Protein AF-A0A1I2EPB9-F1 (afdb_monomer)

Solvent-accessible surface area (backbone atoms only — not comparable to full-atom values): 4405 Å² total; per-residue (Å²): 112,48,40,30,33,48,71,87,52,87,55,96,85,44,42,85,32,38,41,72,43,93,71,89,86,54,56,82,54,53,66,35,79,25,31,38,55,28,48,74,44,79,54,96,92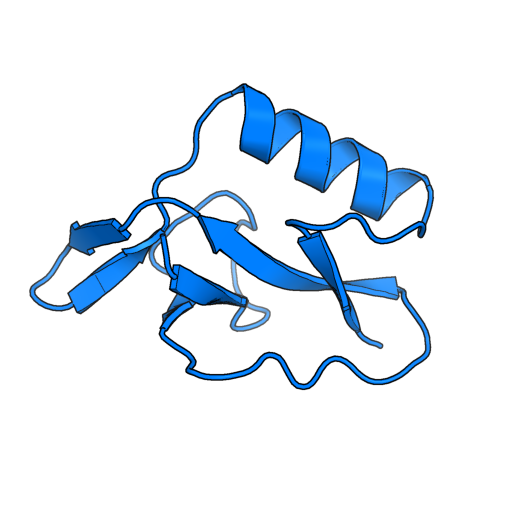,38,66,24,57,53,84,46,75,65,55,52,51,51,49,52,50,27,60,73,69,52,48,68,56,99,44,36,42,32,13,99

Sequence (76 aa):
MDWFKYTGSGSIYDPLNYMLIAIPNCPSPKLRLCAIYASRQILNSELKPVFTGMLQAEIATVIMTKQESVNVLLCP

pLDDT: mean 94.56, std 3.15, range [82.44, 97.94]

Structure (mmCIF, N/CA/C/O backbone):
data_AF-A0A1I2EPB9-F1
#
_entry.id   AF-A0A1I2EPB9-F1
#
loop_
_atom_site.group_PDB
_atom_site.id
_atom_site.type_symbol
_atom_site.label_atom_id
_atom_site.label_alt_id
_atom_site.label_comp_id
_atom_site.label_asym_id
_atom_site.label_entity_id
_atom_site.label_seq_id
_atom_site.pdbx_PDB_ins_code
_atom_site.Cartn_x
_atom_site.Cartn_y
_atom_site.Cartn_z
_atom_site.occupancy
_atom_site.B_iso_or_equiv
_atom_site.auth_seq_id
_atom_site.auth_comp_id
_atom_site.auth_asym_id
_atom_site.auth_atom_id
_atom_site.pdbx_PDB_model_num
ATOM 1 N N . MET A 1 1 ? -2.121 -9.281 -8.886 1.00 86.88 1 MET A N 1
ATOM 2 C CA . MET A 1 1 ? -2.125 -8.386 -7.717 1.00 86.88 1 MET A CA 1
ATOM 3 C C . MET A 1 1 ? -1.263 -9.043 -6.670 1.00 86.88 1 MET A C 1
ATOM 5 O O . MET A 1 1 ? -1.243 -10.268 -6.612 1.00 86.88 1 MET A O 1
ATOM 9 N N . ASP A 1 2 ? -0.540 -8.243 -5.906 1.00 96.62 2 ASP A N 1
ATOM 10 C CA . ASP A 1 2 ? 0.466 -8.709 -4.962 1.00 96.62 2 ASP A CA 1
ATOM 11 C C . ASP A 1 2 ? 0.409 -7.856 -3.685 1.00 96.62 2 ASP A C 1
ATOM 13 O O . ASP A 1 2 ? -0.136 -6.747 -3.694 1.00 96.62 2 ASP A O 1
ATOM 17 N N . TRP A 1 3 ? 0.949 -8.382 -2.583 1.00 97.44 3 TRP A N 1
ATOM 18 C CA . TRP A 1 3 ? 1.061 -7.642 -1.329 1.00 97.44 3 TRP A CA 1
ATOM 19 C C . TRP A 1 3 ? 2.319 -6.780 -1.312 1.00 97.44 3 TRP A C 1
ATOM 21 O O . TRP A 1 3 ? 3.422 -7.235 -1.614 1.00 97.44 3 TRP A O 1
ATOM 31 N N . PHE A 1 4 ? 2.153 -5.535 -0.885 1.00 97.81 4 PHE A N 1
ATOM 32 C CA . PHE A 1 4 ? 3.227 -4.565 -0.761 1.00 97.81 4 PHE A CA 1
ATOM 33 C C . PHE A 1 4 ? 3.234 -3.986 0.647 1.00 97.81 4 PHE A C 1
ATOM 35 O O . PHE A 1 4 ? 2.244 -3.408 1.088 1.00 97.81 4 PHE A O 1
ATOM 42 N N . LYS A 1 5 ? 4.352 -4.124 1.357 1.00 97.00 5 LYS A N 1
ATOM 43 C CA . LYS A 1 5 ? 4.546 -3.564 2.695 1.00 97.00 5 LYS A CA 1
ATOM 44 C C . LYS A 1 5 ? 5.031 -2.126 2.590 1.00 97.00 5 LYS A C 1
ATOM 46 O O . LYS A 1 5 ? 6.004 -1.871 1.884 1.00 97.00 5 LYS A O 1
ATOM 51 N N . TYR A 1 6 ? 4.393 -1.223 3.322 1.00 96.38 6 TYR A N 1
ATOM 52 C CA . TYR A 1 6 ? 4.851 0.148 3.483 1.00 96.38 6 TYR A CA 1
ATOM 53 C C . TYR A 1 6 ? 6.117 0.175 4.348 1.00 96.38 6 TYR A C 1
ATOM 55 O O . TYR A 1 6 ? 6.171 -0.441 5.415 1.00 96.38 6 TYR A O 1
ATOM 63 N N . THR A 1 7 ? 7.151 0.881 3.897 1.00 92.31 7 THR A N 1
ATOM 64 C CA . THR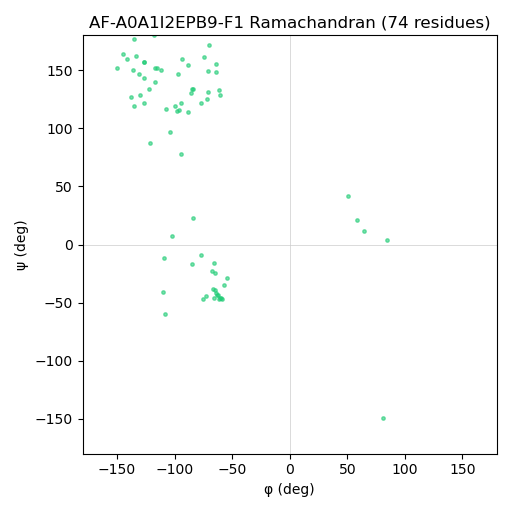 A 1 7 ? 8.448 0.945 4.591 1.00 92.31 7 THR A CA 1
ATOM 65 C C . THR A 1 7 ? 8.434 1.869 5.808 1.00 92.31 7 THR A C 1
ATOM 67 O O . THR A 1 7 ? 9.388 1.871 6.582 1.00 92.31 7 THR A O 1
ATOM 70 N N . GLY A 1 8 ? 7.360 2.641 6.009 1.00 82.44 8 GLY A N 1
ATOM 71 C CA . GLY A 1 8 ? 7.242 3.596 7.114 1.00 82.44 8 GLY A CA 1
ATOM 72 C C . GLY A 1 8 ? 7.873 4.962 6.831 1.00 82.44 8 GLY A C 1
ATOM 73 O O . GLY A 1 8 ? 7.872 5.818 7.712 1.00 82.44 8 GLY A O 1
ATOM 74 N N . SER A 1 9 ? 8.389 5.185 5.621 1.00 82.88 9 SER A N 1
ATOM 75 C CA . SER A 1 9 ? 9.042 6.428 5.204 1.00 82.88 9 SER A CA 1
ATOM 76 C C . SER A 1 9 ? 8.274 7.107 4.073 1.00 82.88 9 SER 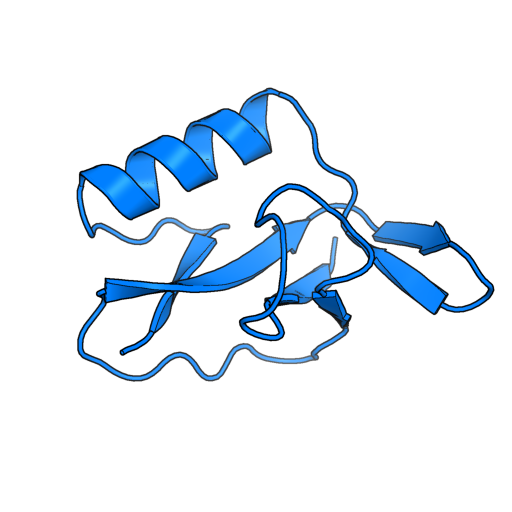A C 1
ATOM 78 O O . SER A 1 9 ? 7.845 6.436 3.144 1.00 82.88 9 SER A O 1
ATOM 80 N N . GLY A 1 10 ? 8.171 8.438 4.110 1.00 88.25 10 GLY A N 1
ATOM 81 C CA . GLY A 1 10 ? 7.669 9.233 2.987 1.00 88.25 10 GLY A CA 1
ATOM 82 C C . GLY A 1 10 ? 6.144 9.282 2.859 1.00 88.25 10 GLY A C 1
ATOM 83 O O . GLY A 1 10 ? 5.414 9.289 3.850 1.00 88.25 10 GLY A O 1
ATOM 84 N N . SER A 1 11 ? 5.672 9.409 1.618 1.00 93.06 11 SER A N 1
ATOM 85 C CA . SER A 1 11 ? 4.245 9.453 1.299 1.00 93.06 11 SER A CA 1
ATOM 86 C C . SER A 1 11 ? 3.683 8.038 1.186 1.00 93.06 11 SER A C 1
ATOM 88 O O . SER A 1 11 ? 4.235 7.200 0.472 1.00 93.06 11 SER A O 1
ATOM 90 N N . ILE A 1 12 ? 2.529 7.796 1.813 1.00 94.56 12 ILE A N 1
ATOM 91 C CA . ILE A 1 12 ? 1.789 6.529 1.696 1.00 94.56 12 ILE A CA 1
ATOM 92 C C . ILE A 1 12 ? 1.250 6.277 0.279 1.00 94.56 12 ILE A C 1
ATOM 94 O O . ILE A 1 12 ? 0.884 5.150 -0.032 1.00 94.56 12 ILE A O 1
ATOM 98 N N . TYR A 1 13 ? 1.206 7.295 -0.583 1.00 95.38 13 TYR A N 1
ATOM 99 C CA . TYR A 1 13 ? 0.766 7.170 -1.979 1.00 95.38 13 TYR A CA 1
ATOM 100 C C . TYR A 1 13 ? 1.924 7.133 -2.976 1.00 95.38 13 TYR A C 1
ATOM 102 O O . TYR A 1 13 ? 1.699 7.187 -4.183 1.00 95.38 13 TYR A O 1
ATOM 110 N N . ASP A 1 14 ? 3.159 7.066 -2.486 1.00 95.38 14 ASP A N 1
ATOM 111 C CA . ASP A 1 14 ? 4.342 6.934 -3.323 1.00 95.38 14 ASP A CA 1
ATOM 112 C C . ASP A 1 14 ? 4.742 5.450 -3.419 1.00 95.38 14 ASP A C 1
ATOM 114 O O . ASP A 1 14 ? 5.107 4.850 -2.402 1.00 95.38 14 ASP A O 1
ATOM 118 N N . PRO A 1 15 ? 4.688 4.844 -4.623 1.00 95.69 15 PRO A N 1
ATOM 119 C CA . PRO A 1 15 ? 5.061 3.451 -4.841 1.00 95.69 15 PRO A CA 1
ATOM 120 C C . PRO A 1 15 ? 6.464 3.094 -4.362 1.00 95.69 15 PRO A C 1
ATOM 122 O O . PRO A 1 15 ? 6.690 1.943 -4.003 1.00 95.69 15 PRO A O 1
ATOM 125 N N . LEU A 1 16 ? 7.410 4.039 -4.353 1.00 95.69 16 LEU A N 1
ATOM 126 C CA . LEU A 1 16 ? 8.799 3.763 -3.984 1.00 95.69 16 LEU A CA 1
ATOM 127 C C . LEU A 1 16 ? 8.956 3.407 -2.502 1.00 95.69 16 LEU A C 1
ATOM 129 O O . LEU A 1 16 ? 9.880 2.669 -2.160 1.00 95.69 16 LEU A O 1
ATOM 133 N N . ASN A 1 17 ? 8.008 3.817 -1.655 1.00 96.25 17 ASN A N 1
ATOM 134 C CA . ASN A 1 17 ? 7.981 3.525 -0.217 1.00 96.25 17 ASN A CA 1
ATOM 135 C C . ASN A 1 17 ? 7.363 2.158 0.112 1.00 96.25 17 ASN A C 1
ATOM 137 O O . ASN A 1 17 ? 6.856 1.930 1.212 1.00 96.25 17 ASN A O 1
ATOM 141 N N . TYR A 1 18 ? 7.372 1.245 -0.859 1.00 96.56 18 TYR A N 1
ATOM 142 C CA . TYR A 1 18 ? 6.803 -0.082 -0.724 1.00 96.56 18 TYR A CA 1
ATOM 143 C C . TYR A 1 18 ? 7.762 -1.173 -1.178 1.00 96.56 18 TYR A C 1
ATOM 145 O O . TYR A 1 18 ? 8.529 -1.029 -2.137 1.00 96.56 18 TYR A O 1
ATOM 153 N N . MET A 1 19 ? 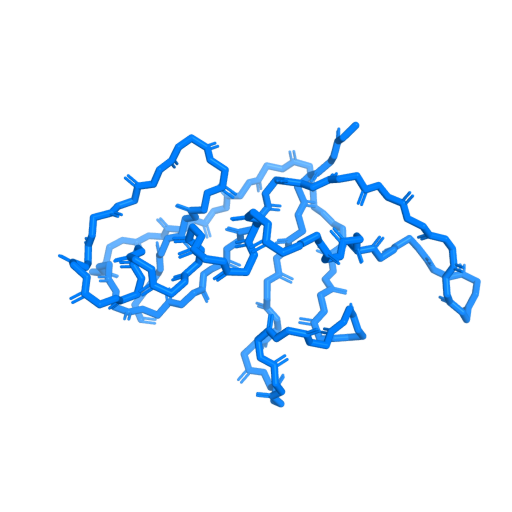7.657 -2.307 -0.494 1.00 95.81 19 MET A N 1
ATOM 154 C CA . MET A 1 19 ? 8.393 -3.526 -0.794 1.00 95.81 19 MET A CA 1
ATOM 155 C C . MET A 1 19 ? 7.426 -4.674 -1.052 1.00 95.81 19 MET A C 1
ATOM 157 O O . MET A 1 19 ? 6.492 -4.886 -0.279 1.00 95.81 19 MET A O 1
ATOM 161 N N . LEU A 1 20 ? 7.668 -5.431 -2.120 1.00 96.50 20 LEU A N 1
ATOM 162 C CA . LEU A 1 20 ? 6.928 -6.655 -2.410 1.00 96.50 20 LEU A CA 1
ATOM 163 C C . LEU A 1 20 ? 7.135 -7.675 -1.283 1.00 96.50 20 LEU A C 1
ATOM 165 O O . LEU A 1 20 ? 8.264 -7.930 -0.862 1.00 96.50 20 LEU A O 1
ATOM 169 N N . ILE A 1 21 ? 6.046 -8.274 -0.814 1.00 96.62 21 ILE A N 1
ATOM 170 C CA . ILE A 1 21 ? 6.051 -9.305 0.223 1.00 96.62 21 ILE A CA 1
ATOM 171 C C . ILE A 1 21 ? 5.102 -10.438 -0.164 1.00 96.62 21 ILE A C 1
ATOM 173 O O . ILE A 1 21 ? 4.098 -10.222 -0.836 1.00 96.62 21 ILE A O 1
ATOM 177 N N . ALA A 1 22 ? 5.402 -11.659 0.279 1.00 94.00 22 ALA A N 1
ATOM 178 C CA . ALA A 1 22 ? 4.525 -12.800 0.027 1.00 94.00 22 ALA A CA 1
ATOM 179 C C . ALA A 1 22 ? 3.275 -12.766 0.922 1.00 94.00 22 ALA A C 1
ATOM 181 O O . ALA A 1 22 ? 2.159 -12.956 0.444 1.00 94.00 22 ALA A O 1
ATOM 182 N N . ILE A 1 23 ? 3.468 -12.518 2.223 1.00 92.88 23 ILE A N 1
ATOM 183 C CA . ILE A 1 23 ? 2.401 -12.515 3.230 1.00 92.88 23 ILE A CA 1
ATOM 184 C C . ILE A 1 23 ? 2.608 -11.318 4.170 1.00 92.88 23 ILE A C 1
ATOM 186 O O . ILE A 1 23 ? 3.703 -11.168 4.724 1.00 92.88 23 ILE A O 1
ATOM 190 N N . PRO A 1 24 ? 1.595 -10.458 4.368 1.00 93.25 24 PRO A N 1
ATOM 191 C CA . PRO A 1 24 ? 1.697 -9.334 5.288 1.00 93.25 24 PRO A CA 1
ATOM 192 C C . PRO A 1 24 ? 1.687 -9.804 6.744 1.00 93.25 24 PRO A C 1
ATOM 194 O O . PRO A 1 24 ? 0.761 -10.473 7.194 1.00 93.25 24 PRO A O 1
ATOM 197 N N . ASN A 1 25 ? 2.716 -9.411 7.498 1.00 92.56 25 ASN A N 1
ATOM 198 C CA . ASN A 1 25 ? 2.746 -9.539 8.952 1.00 92.56 25 ASN A CA 1
ATOM 199 C C . ASN A 1 25 ? 2.492 -8.162 9.580 1.00 92.56 25 ASN A C 1
ATOM 201 O O . ASN A 1 25 ? 3.407 -7.341 9.686 1.00 92.56 25 ASN A O 1
ATOM 205 N N . CYS A 1 26 ? 1.235 -7.920 9.945 1.00 92.06 26 CYS A N 1
ATOM 206 C CA . CYS A 1 26 ? 0.745 -6.647 10.460 1.00 92.06 26 CYS A CA 1
ATOM 207 C C . CYS A 1 26 ? 0.147 -6.857 11.863 1.00 92.06 26 CYS A C 1
ATOM 209 O O . CYS A 1 26 ? -1.052 -7.133 11.973 1.00 92.06 26 CYS A O 1
ATOM 211 N N . PRO A 1 27 ? 0.962 -6.796 12.935 1.00 91.75 27 PRO A N 1
ATOM 212 C CA . PRO A 1 27 ? 0.491 -7.02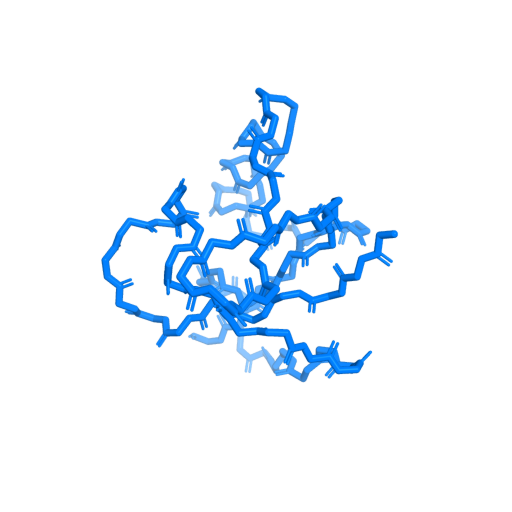7 14.299 1.00 91.75 27 PRO A CA 1
ATOM 213 C C . PRO A 1 27 ? -0.416 -5.890 14.797 1.00 91.75 27 PRO A C 1
ATOM 215 O O . PRO A 1 27 ? -0.563 -4.858 14.148 1.00 91.75 27 PRO A O 1
ATOM 218 N N . SER A 1 28 ? -1.038 -6.082 15.957 1.00 89.19 28 SER A N 1
ATOM 219 C CA . SER A 1 28 ? -1.815 -5.045 16.653 1.00 89.19 28 SER A CA 1
ATOM 220 C C . SER A 1 28 ? -0.922 -4.215 17.587 1.00 89.19 28 SER A C 1
ATOM 222 O O . SER A 1 28 ? 0.081 -4.749 18.069 1.00 89.19 28 SER A O 1
ATOM 224 N N . PRO A 1 29 ? -1.270 -2.949 17.903 1.00 90.88 29 PRO A N 1
ATOM 225 C CA . PRO A 1 29 ? -2.492 -2.211 17.535 1.00 90.88 29 PRO A CA 1
ATOM 226 C C . PRO A 1 29 ? -2.558 -1.745 16.067 1.00 90.88 29 PRO A C 1
ATOM 228 O O . PRO A 1 29 ? -1.552 -1.675 15.384 1.00 90.88 29 PRO A O 1
ATOM 231 N N . LYS A 1 30 ? -3.760 -1.428 15.570 1.00 91.25 30 LYS A N 1
ATOM 232 C CA . LYS A 1 30 ? -4.030 -1.048 14.170 1.00 91.25 30 LYS A CA 1
ATOM 233 C C . LYS A 1 30 ? -4.021 0.473 13.998 1.00 91.25 30 LYS A C 1
ATOM 235 O O . LYS A 1 30 ? -5.070 1.109 13.971 1.00 91.25 30 LYS A O 1
ATOM 240 N N . LEU A 1 31 ? -2.834 1.078 13.946 1.00 89.19 31 LEU A N 1
ATOM 241 C CA . LEU A 1 31 ? -2.676 2.538 14.011 1.00 89.19 31 LEU A CA 1
ATOM 242 C C . LEU A 1 31 ? -2.215 3.163 12.695 1.00 89.19 31 LEU A C 1
ATOM 244 O O . LEU A 1 31 ? -2.709 4.233 12.318 1.00 89.19 31 LEU A O 1
ATOM 248 N N . ARG A 1 32 ? -1.273 2.510 12.015 1.00 92.69 32 ARG A N 1
ATOM 249 C CA . ARG A 1 32 ? -0.553 3.025 10.845 1.00 92.69 32 ARG A CA 1
ATOM 250 C C . ARG A 1 32 ? -0.651 2.054 9.683 1.00 92.69 32 ARG A C 1
ATOM 252 O O . ARG A 1 32 ? -0.878 0.868 9.888 1.00 92.69 32 ARG A O 1
ATOM 259 N N . LEU A 1 33 ? -0.468 2.559 8.467 1.00 95.94 33 LEU A N 1
ATOM 260 C CA . LEU A 1 33 ? -0.472 1.728 7.269 1.00 95.94 33 LEU A CA 1
ATOM 261 C C . LEU A 1 33 ? 0.648 0.684 7.329 1.00 95.94 33 LEU A C 1
ATOM 263 O O . LEU A 1 33 ? 1.805 1.031 7.551 1.00 95.94 33 LEU A O 1
ATOM 267 N N . CYS A 1 34 ? 0.290 -0.577 7.101 1.00 95.81 34 CYS A N 1
ATOM 268 C CA . CYS A 1 34 ? 1.225 -1.693 7.106 1.00 95.81 34 CYS A CA 1
ATOM 269 C C . CYS A 1 34 ? 1.477 -2.226 5.702 1.00 95.81 34 CYS A C 1
ATOM 271 O O . CYS A 1 34 ? 2.615 -2.258 5.239 1.00 95.81 34 CYS A O 1
ATOM 273 N N . ALA A 1 35 ? 0.419 -2.674 5.031 1.00 97.31 35 ALA A N 1
ATOM 274 C CA . ALA A 1 35 ? 0.526 -3.316 3.734 1.00 97.31 35 ALA A CA 1
ATOM 275 C C . ALA A 1 35 ? -0.726 -3.074 2.898 1.00 97.31 35 ALA A C 1
ATOM 277 O O . ALA A 1 35 ? -1.819 -2.903 3.438 1.00 97.31 35 ALA A O 1
ATOM 278 N N . ILE A 1 36 ? -0.540 -3.086 1.582 1.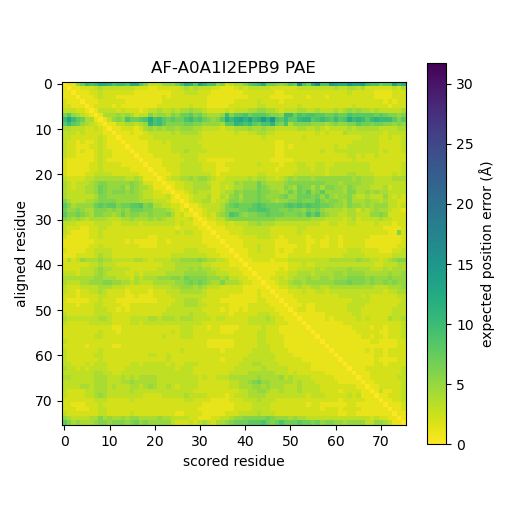00 97.94 36 ILE A N 1
ATOM 279 C CA . ILE A 1 36 ? -1.603 -2.927 0.596 1.00 97.94 36 ILE A CA 1
ATOM 280 C C . ILE A 1 36 ? -1.580 -4.074 -0.412 1.00 97.94 36 ILE A C 1
ATOM 282 O O . ILE A 1 36 ? -0.508 -4.542 -0.802 1.00 97.94 36 ILE A O 1
ATOM 286 N N . TYR A 1 37 ? -2.756 -4.511 -0.846 1.00 97.75 37 TYR A N 1
ATOM 287 C CA . TYR A 1 37 ? -2.934 -5.447 -1.946 1.00 97.75 37 TYR A CA 1
ATOM 288 C C . TYR A 1 37 ? -3.263 -4.655 -3.205 1.00 97.75 37 TYR A C 1
ATOM 290 O O . TYR A 1 37 ? -4.282 -3.968 -3.273 1.00 97.75 37 TYR A O 1
ATOM 298 N N . ALA A 1 38 ? -2.372 -4.698 -4.192 1.00 97.50 38 ALA A N 1
ATOM 299 C CA . ALA A 1 38 ? -2.470 -3.827 -5.357 1.00 97.50 38 ALA A CA 1
ATOM 300 C C . ALA A 1 38 ? -2.001 -4.517 -6.641 1.00 97.50 38 ALA A C 1
ATOM 302 O O . ALA A 1 38 ? -1.315 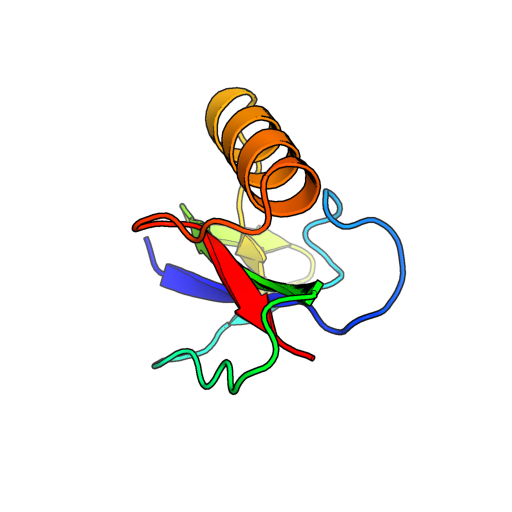-5.544 -6.633 1.00 97.50 38 ALA A O 1
ATOM 303 N N . SER A 1 39 ? -2.354 -3.928 -7.783 1.00 97.06 39 SER A N 1
ATOM 304 C CA . SER A 1 39 ? -1.709 -4.256 -9.056 1.00 97.06 39 SER A CA 1
ATOM 305 C C . SER A 1 39 ? -0.232 -3.866 -9.016 1.00 97.06 39 SER A C 1
ATOM 307 O O . SER A 1 39 ? 0.140 -2.898 -8.355 1.00 97.06 39 SER A O 1
ATOM 309 N N . ARG A 1 40 ? 0.607 -4.614 -9.736 1.00 95.31 40 ARG A N 1
ATOM 310 C CA . ARG A 1 40 ? 2.053 -4.382 -9.803 1.00 95.31 40 ARG A CA 1
ATOM 311 C C . ARG A 1 40 ? 2.443 -3.586 -11.043 1.00 95.31 40 ARG A C 1
ATOM 313 O O . ARG A 1 40 ? 1.861 -3.774 -12.109 1.00 95.31 40 ARG A O 1
ATOM 320 N N . GLN A 1 41 ? 3.472 -2.768 -10.904 1.00 95.81 41 GLN A N 1
ATOM 321 C CA . GLN A 1 41 ? 4.195 -2.102 -11.986 1.00 95.81 41 GLN A CA 1
ATOM 322 C C . GLN A 1 41 ? 5.700 -2.255 -11.768 1.00 95.81 41 GLN A C 1
ATOM 324 O O . GLN A 1 41 ? 6.133 -2.569 -10.660 1.00 95.81 41 GLN A O 1
ATOM 329 N N . ILE A 1 42 ? 6.491 -2.034 -12.818 1.00 96.12 42 ILE A N 1
ATOM 330 C CA . ILE A 1 42 ? 7.953 -2.009 -12.721 1.00 96.12 42 ILE A CA 1
ATOM 331 C C . ILE A 1 42 ? 8.396 -0.548 -12.661 1.00 96.12 42 ILE A C 1
ATOM 333 O O . ILE A 1 42 ? 8.149 0.212 -13.595 1.00 96.12 42 ILE A O 1
ATOM 337 N N . LEU A 1 43 ? 9.057 -0.166 -11.571 1.00 94.62 43 LEU A N 1
ATOM 338 C CA . LEU A 1 43 ? 9.685 1.141 -11.386 1.00 94.62 43 LEU A CA 1
ATOM 339 C C . LEU A 1 43 ? 11.117 0.913 -10.906 1.00 94.62 43 LEU A C 1
ATOM 341 O O . LEU A 1 43 ? 11.328 0.166 -9.955 1.00 94.62 43 LEU A O 1
ATOM 345 N N . ASN A 1 44 ? 12.098 1.537 -11.561 1.00 91.81 44 ASN A N 1
ATOM 346 C CA . ASN A 1 44 ? 13.526 1.378 -11.244 1.00 91.81 44 ASN A CA 1
ATOM 347 C C . ASN A 1 44 ? 13.976 -0.094 -11.151 1.00 91.81 44 ASN A C 1
ATOM 349 O O . ASN A 1 44 ? 14.724 -0.464 -10.252 1.00 91.81 44 ASN A O 1
ATOM 353 N N . SER A 1 45 ? 13.495 -0.939 -12.069 1.00 92.75 45 SER A N 1
ATOM 354 C CA . SER A 1 45 ? 13.765 -2.388 -12.094 1.00 92.75 45 SER A CA 1
ATOM 355 C C . SER A 1 45 ? 13.219 -3.187 -10.899 1.00 92.75 45 SER A C 1
ATOM 357 O O . SER A 1 45 ? 13.528 -4.368 -10.769 1.00 92.75 45 SER A O 1
ATOM 359 N N . GLU A 1 46 ? 12.360 -2.595 -10.065 1.00 94.06 46 GLU A N 1
ATOM 360 C CA . GLU A 1 46 ? 11.681 -3.267 -8.954 1.00 94.06 46 GLU A CA 1
ATOM 361 C C . GLU A 1 46 ? 10.163 -3.320 -9.160 1.00 94.06 46 GLU A C 1
ATOM 363 O O . GLU A 1 46 ? 9.562 -2.446 -9.788 1.00 94.06 46 GLU A O 1
ATOM 368 N N . LEU A 1 47 ? 9.521 -4.340 -8.581 1.00 96.31 47 LEU A N 1
ATOM 369 C CA . LEU A 1 47 ? 8.064 -4.425 -8.526 1.00 96.31 47 LEU A CA 1
ATOM 370 C C . LEU A 1 47 ? 7.519 -3.498 -7.442 1.00 96.31 47 LEU A C 1
ATOM 372 O O . LEU A 1 47 ? 7.834 -3.656 -6.263 1.00 96.31 47 LEU A O 1
ATOM 376 N N . LYS A 1 48 ? 6.656 -2.569 -7.848 1.00 96.81 48 LYS A N 1
ATOM 377 C CA . LYS A 1 48 ? 6.018 -1.570 -6.986 1.00 96.81 48 LYS A CA 1
ATOM 378 C C . LYS A 1 48 ? 4.491 -1.597 -7.151 1.00 96.81 48 LYS A C 1
ATOM 380 O O . LYS A 1 48 ? 4.003 -2.043 -8.194 1.00 96.81 48 LYS A O 1
ATOM 385 N N . PRO A 1 49 ? 3.720 -1.128 -6.155 1.00 97.38 49 PRO A N 1
ATOM 386 C CA . PRO A 1 49 ? 2.268 -1.061 -6.262 1.00 97.38 49 PRO A CA 1
ATOM 387 C C . PRO A 1 49 ? 1.826 0.031 -7.243 1.00 97.38 49 PRO A C 1
ATOM 389 O O . PRO A 1 49 ? 2.471 1.071 -7.382 1.00 97.38 49 PRO A O 1
ATOM 392 N N . VAL A 1 50 ? 0.693 -0.183 -7.905 1.00 97.38 50 VAL A N 1
ATOM 393 C CA . VAL A 1 50 ? -0.027 0.842 -8.670 1.00 97.38 50 VAL A CA 1
ATOM 394 C C . VAL A 1 50 ? -1.098 1.459 -7.778 1.00 97.38 50 VAL A C 1
ATOM 396 O O . VAL A 1 50 ? -1.999 0.757 -7.318 1.00 97.38 50 VAL A O 1
ATOM 399 N N . PHE A 1 51 ? -1.043 2.777 -7.584 1.00 96.25 51 PHE A N 1
ATOM 400 C CA . PHE A 1 51 ? -2.091 3.512 -6.880 1.00 96.25 51 PHE A CA 1
ATOM 401 C C . PHE A 1 51 ? -3.182 3.968 -7.841 1.00 96.25 51 PHE A C 1
ATOM 403 O O . PHE A 1 51 ? -2.963 4.823 -8.695 1.00 96.25 51 PHE A O 1
ATOM 410 N N . THR A 1 52 ? -4.375 3.409 -7.670 1.00 95.62 52 THR A N 1
ATOM 411 C CA . THR A 1 52 ? -5.598 3.902 -8.309 1.00 95.62 52 THR A CA 1
ATOM 412 C C . THR A 1 52 ? -6.320 4.861 -7.364 1.00 95.62 52 THR A C 1
ATOM 414 O O . THR A 1 52 ? -6.129 4.794 -6.149 1.00 95.62 52 THR A O 1
ATOM 417 N N . GLY A 1 53 ? -7.200 5.717 -7.893 1.00 96.38 53 GLY A N 1
ATOM 418 C CA . GLY A 1 53 ? -8.021 6.596 -7.049 1.00 96.38 53 GLY A CA 1
ATOM 419 C C . GLY A 1 53 ? -8.866 5.825 -6.025 1.00 96.38 53 GLY A C 1
ATOM 420 O O . GLY A 1 53 ? -9.002 6.263 -4.887 1.00 96.38 53 GLY A O 1
ATOM 421 N N . MET A 1 54 ? -9.354 4.632 -6.390 1.00 95.88 54 MET A N 1
ATOM 422 C CA . MET A 1 54 ? -10.097 3.756 -5.475 1.00 95.88 54 MET A CA 1
ATOM 423 C C . MET A 1 54 ? -9.219 3.238 -4.332 1.00 95.88 54 MET A C 1
ATOM 425 O O . MET A 1 54 ? -9.628 3.312 -3.179 1.00 95.88 54 MET A O 1
ATOM 429 N N . LEU A 1 55 ? -8.000 2.773 -4.630 1.00 96.25 55 LEU A N 1
ATOM 430 C CA . LEU A 1 55 ? -7.073 2.295 -3.600 1.00 96.25 55 LEU A CA 1
ATOM 431 C C . LEU A 1 55 ? -6.649 3.430 -2.659 1.00 96.25 55 LEU A C 1
ATOM 433 O O . LEU A 1 55 ? -6.566 3.231 -1.452 1.00 96.25 55 LEU A O 1
ATOM 437 N N . GLN A 1 56 ? -6.413 4.635 -3.187 1.00 96.94 56 GLN A N 1
ATOM 438 C CA . GLN A 1 56 ? -6.088 5.795 -2.353 1.00 96.94 56 GLN A CA 1
ATOM 439 C C . GLN A 1 56 ? -7.240 6.161 -1.407 1.00 96.94 56 GLN A C 1
ATOM 441 O O . GLN A 1 56 ? -7.004 6.402 -0.224 1.00 96.94 56 GLN A O 1
ATOM 446 N N . ALA A 1 57 ? -8.482 6.151 -1.903 1.00 97.06 57 ALA A N 1
ATOM 447 C CA . ALA A 1 57 ? -9.662 6.380 -1.075 1.00 97.06 57 ALA A CA 1
ATOM 448 C C . ALA A 1 57 ? -9.819 5.299 0.008 1.00 97.06 57 ALA A C 1
ATOM 450 O O . ALA A 1 57 ? -10.058 5.627 1.167 1.00 97.06 57 ALA A O 1
ATOM 451 N N . GLU A 1 58 ? -9.612 4.027 -0.342 1.00 97.12 58 GLU A N 1
ATOM 452 C CA . GLU A 1 58 ? -9.665 2.907 0.604 1.00 97.12 58 GLU A CA 1
ATOM 453 C C . GLU A 1 58 ? -8.617 3.055 1.716 1.00 97.12 58 GLU A C 1
ATOM 455 O O . GLU A 1 58 ? -8.945 2.942 2.898 1.00 97.12 58 GLU A O 1
ATOM 460 N N . ILE A 1 59 ? -7.375 3.396 1.358 1.00 96.81 59 ILE A N 1
ATOM 461 C CA . ILE A 1 59 ? -6.299 3.661 2.320 1.00 96.81 59 ILE A CA 1
ATOM 462 C C . ILE A 1 59 ? -6.681 4.807 3.262 1.00 96.81 59 ILE A C 1
ATOM 464 O O . ILE A 1 59 ? -6.529 4.676 4.478 1.00 96.81 59 ILE A O 1
ATOM 468 N N . ALA A 1 60 ? -7.202 5.916 2.728 1.00 96.06 60 ALA A N 1
ATOM 469 C CA . ALA A 1 60 ? -7.646 7.046 3.538 1.00 96.06 60 ALA A CA 1
ATOM 470 C C . ALA A 1 60 ? -8.755 6.642 4.525 1.00 96.06 60 ALA A C 1
ATOM 472 O O . ALA A 1 60 ? -8.668 6.964 5.713 1.00 96.06 60 ALA A O 1
ATOM 473 N N . THR A 1 61 ? -9.760 5.890 4.067 1.00 96.94 61 THR A N 1
ATOM 474 C CA . THR A 1 61 ? -10.844 5.386 4.920 1.00 96.94 61 THR A CA 1
ATOM 475 C C . THR A 1 61 ? -10.313 4.474 6.022 1.00 96.94 61 THR A C 1
ATOM 477 O O . THR A 1 61 ? -10.663 4.668 7.185 1.00 96.94 61 THR A O 1
ATOM 480 N N . VAL A 1 62 ? -9.441 3.521 5.697 1.00 96.31 62 VAL A N 1
ATOM 481 C CA . VAL A 1 62 ? -8.871 2.561 6.657 1.00 96.31 62 VAL A CA 1
ATOM 482 C C . VAL A 1 62 ? -8.011 3.274 7.705 1.00 96.31 62 VAL A C 1
ATOM 484 O O . VAL A 1 62 ? -8.137 3.016 8.901 1.00 96.31 62 VAL A O 1
ATOM 487 N N . ILE A 1 63 ? -7.197 4.254 7.298 1.00 93.69 63 ILE A N 1
ATOM 488 C CA . ILE A 1 63 ? -6.384 5.055 8.227 1.00 93.69 63 ILE A CA 1
ATOM 489 C C . ILE A 1 63 ? -7.255 5.927 9.139 1.00 93.69 63 ILE A C 1
ATOM 491 O O . ILE A 1 63 ? -6.916 6.086 10.314 1.00 93.69 63 ILE A O 1
ATOM 495 N N . MET A 1 64 ? -8.345 6.500 8.624 1.00 94.81 64 MET A N 1
ATOM 496 C CA . MET A 1 64 ? -9.247 7.366 9.389 1.00 94.81 64 MET A CA 1
ATOM 497 C C . MET A 1 64 ? -10.100 6.572 10.385 1.00 94.81 64 MET A C 1
ATOM 499 O O . MET A 1 64 ? -10.236 6.971 11.537 1.00 94.81 64 MET A O 1
ATOM 503 N N . THR A 1 65 ? -10.651 5.440 9.950 1.00 95.12 65 THR A N 1
ATOM 504 C CA . THR A 1 65 ? -11.555 4.597 10.753 1.00 95.12 65 THR A CA 1
ATOM 505 C C . THR A 1 65 ? -10.820 3.617 11.661 1.00 95.12 65 THR A C 1
ATOM 507 O O . THR A 1 65 ? -11.422 3.078 12.585 1.00 95.12 65 THR A O 1
ATOM 510 N N . LYS A 1 66 ? -9.524 3.379 11.408 1.00 93.88 66 LYS A N 1
ATOM 511 C CA . LYS A 1 66 ? -8.721 2.320 12.047 1.00 93.88 66 LYS A CA 1
ATOM 512 C C . LYS A 1 66 ? -9.284 0.914 11.825 1.00 93.88 66 LYS A C 1
ATOM 514 O O . LYS A 1 66 ? -8.951 -0.011 12.562 1.00 93.88 66 LYS A O 1
ATOM 519 N N . GLN A 1 67 ? -10.108 0.749 10.793 1.00 93.62 67 GLN A N 1
ATOM 520 C CA . GLN A 1 67 ? -10.711 -0.516 10.413 1.00 93.62 67 GLN A CA 1
ATOM 521 C C . GLN A 1 67 ? -10.049 -1.017 9.133 1.00 93.62 67 GLN A C 1
ATOM 523 O O . GLN A 1 67 ? -10.126 -0.360 8.101 1.00 93.62 67 GLN A O 1
ATOM 528 N N . GLU A 1 68 ? -9.375 -2.165 9.215 1.00 93.94 68 GLU A N 1
ATOM 529 C CA . GLU A 1 68 ? -8.731 -2.806 8.065 1.00 93.94 68 GLU A CA 1
ATOM 530 C C . GLU A 1 68 ? -9.754 -3.235 7.007 1.00 93.94 68 GLU A C 1
ATOM 532 O O . GLU A 1 68 ? -10.921 -3.503 7.307 1.00 93.94 68 GLU A O 1
ATOM 537 N N . SER A 1 69 ? -9.287 -3.343 5.768 1.00 95.44 69 SER A N 1
ATOM 538 C CA . SER A 1 69 ? -10.048 -3.902 4.656 1.00 95.44 69 SER A CA 1
ATOM 539 C C . SER A 1 69 ? -9.360 -5.151 4.106 1.00 95.44 69 SER A C 1
ATOM 541 O O . SER A 1 69 ? -8.288 -5.555 4.558 1.00 95.44 69 SER A O 1
ATOM 543 N N . VAL A 1 70 ? -9.960 -5.760 3.082 1.00 94.25 70 VAL A N 1
ATOM 544 C CA . VAL A 1 70 ? -9.349 -6.890 2.365 1.00 94.25 70 VAL A CA 1
ATOM 545 C C . VAL A 1 70 ? -8.068 -6.499 1.621 1.00 94.25 70 VAL A C 1
ATOM 547 O O . VAL A 1 70 ? -7.222 -7.361 1.399 1.00 94.25 70 VAL A O 1
ATOM 550 N N . ASN A 1 71 ? -7.908 -5.219 1.261 1.00 96.56 71 ASN A N 1
ATOM 551 C CA . ASN A 1 71 ? -6.759 -4.730 0.500 1.00 96.56 71 ASN A CA 1
ATOM 552 C C . ASN A 1 71 ? -5.812 -3.854 1.318 1.00 96.56 71 ASN A C 1
ATOM 554 O O . ASN A 1 71 ? -4.736 -3.536 0.824 1.00 96.56 71 ASN A O 1
ATOM 558 N N . VAL A 1 72 ? -6.181 -3.418 2.522 1.00 97.19 72 VAL A N 1
ATOM 559 C CA . VAL A 1 72 ? -5.382 -2.473 3.307 1.00 97.19 72 VAL A CA 1
ATOM 560 C C . VAL A 1 72 ? -5.317 -2.933 4.753 1.00 97.19 72 VAL A C 1
ATOM 562 O O . VAL A 1 72 ? -6.326 -3.009 5.454 1.00 97.19 72 VAL A O 1
ATOM 565 N N . LEU A 1 73 ? -4.093 -3.192 5.204 1.00 96.75 73 LEU A N 1
ATOM 566 C CA . LEU A 1 73 ? -3.794 -3.657 6.550 1.00 96.75 73 LEU A CA 1
ATOM 567 C C .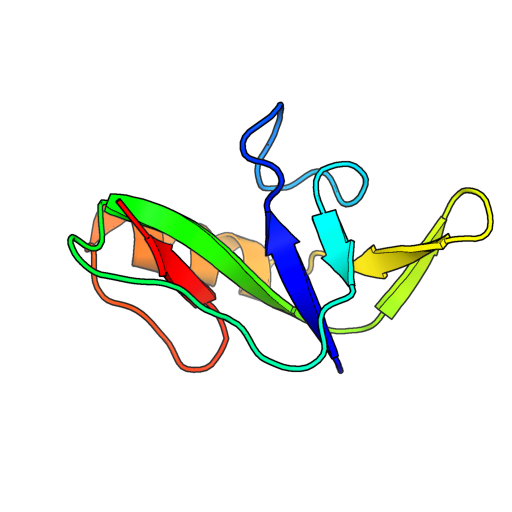 LEU A 1 73 ? -3.055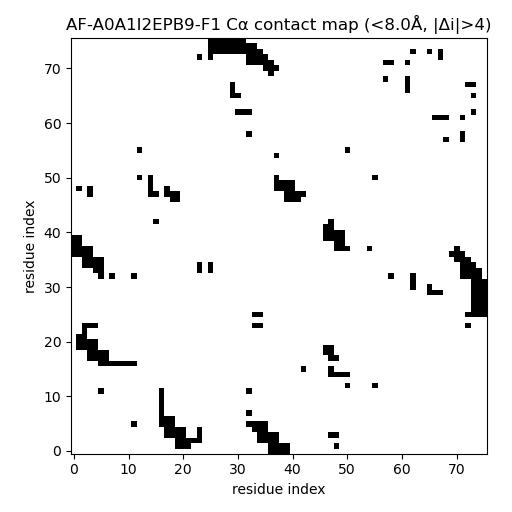 -2.582 7.345 1.00 96.75 73 LEU A C 1
ATOM 569 O O . LEU A 1 73 ? -2.282 -1.788 6.797 1.00 96.75 73 LEU A O 1
ATOM 573 N N . LEU A 1 74 ? -3.258 -2.598 8.658 1.00 96.44 74 LEU A N 1
ATOM 574 C CA . LEU A 1 74 ? -2.693 -1.669 9.625 1.00 96.44 74 LEU A CA 1
ATOM 575 C C . LEU A 1 74 ? -1.768 -2.387 10.621 1.00 96.44 74 LEU A C 1
ATOM 577 O O . LEU A 1 74 ? -1.942 -3.565 10.937 1.00 96.44 74 LEU A O 1
ATOM 581 N N . CYS A 1 75 ? -0.785 -1.661 11.141 1.00 92.06 75 CYS A N 1
ATOM 582 C CA . CYS A 1 75 ? 0.165 -2.110 12.159 1.00 92.06 75 CYS A CA 1
ATOM 583 C C . CYS A 1 75 ? 0.349 -1.039 13.253 1.00 92.06 75 CYS A C 1
ATOM 585 O O . CYS A 1 75 ? -0.249 0.042 13.136 1.00 92.06 75 CYS A O 1
ATOM 587 N N . PRO A 1 76 ? 1.140 -1.325 14.308 1.00 88.31 76 PRO A N 1
ATOM 588 C CA . PRO A 1 76 ? 1.366 -0.396 15.413 1.00 88.31 76 PRO A CA 1
ATOM 589 C C . PRO A 1 76 ? 2.001 0.924 14.966 1.00 88.31 76 PRO A C 1
ATOM 591 O O . PRO A 1 76 ? 2.804 0.910 14.003 1.00 88.31 76 PRO A O 1
#

Radius of gyration: 11.32 Å; Cα contacts (8 Å, |Δi|>4): 154; chains: 1; bounding box: 25×22×30 Å

Foldseek 3Di:
DFKWFACPDDDPQDQVRTDTDHDFDADDDFAAWTMFDADWDADPNHTTHDDDPVRVVQQVCCNVVSPADPGTGGHD

Mean predicted aligned error: 2.85 Å

Secondary structure (DSSP, 8-state):
-EEEEE-SSS-TT-GGGEEEESS---PSS--EEEEEEE-EEEETTEEEE---HHHHHHHHHHHHH----SSEEEE-

Organism: NCBI:txid34086